Protein AF-A0A368QTC7-F1 (afdb_monomer)

Structure (mmCIF, N/CA/C/O backbone):
data_AF-A0A368QTC7-F1
#
_entry.id   AF-A0A368QTC7-F1
#
loop_
_atom_site.group_PDB
_atom_site.id
_atom_site.type_symbol
_atom_site.label_atom_id
_atom_site.label_alt_id
_atom_site.label_comp_id
_atom_site.label_asym_id
_atom_site.label_entity_id
_atom_site.label_seq_id
_atom_site.pdbx_PDB_ins_code
_atom_site.Cartn_x
_atom_site.Cartn_y
_atom_site.Cartn_z
_atom_site.occupancy
_atom_site.B_iso_or_equiv
_atom_site.auth_seq_id
_atom_site.auth_comp_id
_atom_site.auth_asym_id
_atom_site.auth_atom_id
_atom_site.pdbx_PDB_model_num
ATOM 1 N N . MET A 1 1 ? -15.318 -3.760 17.119 1.00 51.47 1 MET A N 1
ATOM 2 C CA . MET A 1 1 ? -15.227 -2.326 17.460 1.00 51.47 1 MET A CA 1
ATOM 3 C C . MET A 1 1 ? -13.917 -1.829 16.884 1.00 51.47 1 MET A C 1
ATOM 5 O O . MET A 1 1 ? -12.887 -2.378 17.246 1.00 51.47 1 MET A O 1
ATOM 9 N N . VAL A 1 2 ? -13.952 -0.929 15.902 1.00 58.88 2 VAL A N 1
ATOM 10 C CA . VAL A 1 2 ? -12.724 -0.377 15.313 1.00 58.88 2 VAL A CA 1
ATOM 11 C C . VAL A 1 2 ? -12.234 0.707 16.258 1.00 58.88 2 VAL A C 1
ATOM 13 O O . VAL A 1 2 ? -12.924 1.702 16.472 1.00 58.88 2 VAL A O 1
ATOM 16 N N . THR A 1 3 ? -11.094 0.466 16.888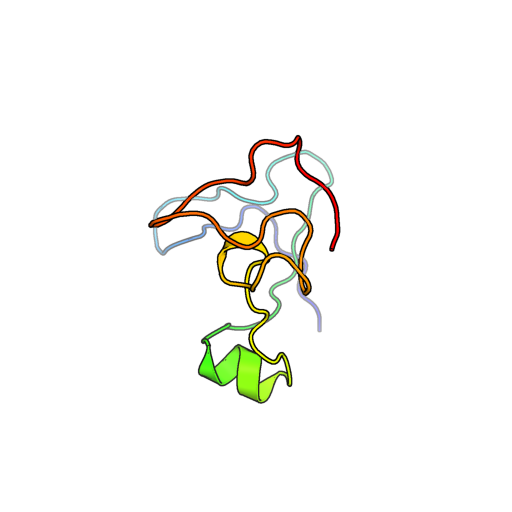 1.00 71.81 3 THR A N 1
ATOM 17 C CA . THR A 1 3 ? -10.445 1.433 17.762 1.00 71.81 3 THR A CA 1
ATOM 18 C C . THR A 1 3 ? -9.636 2.385 16.898 1.00 71.81 3 THR A C 1
ATOM 20 O O . THR A 1 3 ? -8.709 1.981 16.200 1.00 71.81 3 THR A O 1
ATOM 23 N N . TRP A 1 4 ? -10.024 3.654 16.927 1.00 79.62 4 TRP A N 1
ATOM 24 C CA . TRP A 1 4 ? -9.233 4.735 16.364 1.00 79.62 4 TRP A CA 1
ATOM 25 C C . TRP A 1 4 ? -8.123 5.046 17.353 1.00 79.62 4 TRP A C 1
ATOM 27 O O . TRP A 1 4 ? -8.383 5.348 18.518 1.00 79.62 4 TRP A O 1
ATOM 37 N N . VAL A 1 5 ? -6.891 4.866 16.898 1.00 81.94 5 VAL A N 1
ATOM 38 C CA . VAL A 1 5 ? -5.690 4.962 17.714 1.00 81.94 5 VAL A CA 1
ATOM 39 C C . VAL A 1 5 ? -4.824 6.073 17.141 1.00 81.94 5 VAL A C 1
ATOM 41 O O . VAL A 1 5 ? -4.658 6.217 15.928 1.00 81.94 5 VAL A O 1
ATOM 44 N N . HIS A 1 6 ? -4.325 6.918 18.021 1.00 85.56 6 HIS A N 1
ATOM 45 C CA . HIS A 1 6 ? -3.452 8.039 17.692 1.00 85.56 6 HIS A CA 1
ATOM 46 C C . HIS A 1 6 ? -2.161 7.823 18.468 1.00 85.56 6 HIS A C 1
ATOM 48 O O . HIS A 1 6 ? -2.145 7.015 19.398 1.00 85.56 6 HIS A O 1
ATOM 54 N N . ASP A 1 7 ? -1.093 8.515 18.084 1.00 87.00 7 ASP A N 1
ATOM 55 C CA . ASP A 1 7 ? 0.208 8.319 18.718 1.00 87.00 7 ASP A CA 1
ATOM 56 C C . ASP A 1 7 ? 0.633 6.827 18.716 1.00 87.00 7 ASP A C 1
ATOM 58 O O . ASP A 1 7 ? 0.982 6.226 19.731 1.00 87.00 7 ASP A O 1
ATOM 62 N N . ILE A 1 8 ? 0.588 6.200 17.535 1.00 88.00 8 ILE A N 1
ATOM 63 C CA . ILE A 1 8 ? 0.945 4.784 17.384 1.00 88.00 8 ILE A CA 1
ATOM 64 C C . ILE A 1 8 ? 2.468 4.664 17.303 1.00 88.00 8 ILE A C 1
ATOM 66 O O . ILE A 1 8 ? 3.110 5.258 16.424 1.00 88.00 8 ILE A O 1
ATOM 70 N N . GLU A 1 9 ? 3.056 3.885 18.209 1.00 83.81 9 GLU A N 1
ATOM 71 C CA . GLU A 1 9 ? 4.446 3.456 18.086 1.00 83.81 9 GLU A CA 1
ATOM 72 C C . GLU A 1 9 ? 4.546 2.242 17.157 1.00 83.81 9 GLU A C 1
ATOM 74 O O . GLU A 1 9 ? 3.741 1.315 17.210 1.00 83.81 9 GLU A O 1
ATOM 79 N N . CYS A 1 10 ? 5.530 2.247 16.261 1.00 79.69 10 CYS A N 1
ATOM 80 C CA . CYS A 1 10 ? 5.701 1.148 15.310 1.00 79.69 10 CYS A CA 1
ATOM 81 C C . CYS A 1 10 ? 6.377 -0.088 15.941 1.00 79.69 10 CYS A C 1
ATOM 83 O O . CYS A 1 10 ? 6.299 -1.167 15.361 1.00 79.69 10 CYS A O 1
ATOM 85 N N . HIS A 1 11 ? 7.059 0.077 17.086 1.00 77.31 11 HIS A N 1
ATOM 86 C CA . HIS A 1 11 ? 7.760 -0.966 17.849 1.00 77.31 11 HIS A CA 1
ATOM 87 C C . HIS A 1 11 ? 7.682 -0.664 19.357 1.00 77.31 11 HIS A C 1
ATOM 89 O O . HIS A 1 11 ? 7.660 0.526 19.680 1.00 77.31 11 HIS A O 1
ATOM 95 N N . PRO A 1 12 ? 7.719 -1.692 20.234 1.00 88.38 12 PRO A N 1
ATOM 96 C CA . PRO A 1 12 ? 7.636 -1.526 21.689 1.00 88.38 12 PRO A CA 1
ATOM 97 C C . PRO A 1 12 ? 8.630 -0.491 22.258 1.00 88.38 12 PRO A C 1
ATOM 99 O O . PRO A 1 12 ? 9.808 -0.531 21.891 1.00 88.38 12 PRO A O 1
ATOM 102 N N . ASP A 1 13 ? 8.162 0.387 23.156 1.00 86.88 13 ASP A N 1
ATOM 103 C CA . ASP A 1 13 ? 8.915 1.351 23.996 1.00 86.88 13 ASP A CA 1
ATOM 104 C C . ASP A 1 13 ? 9.629 2.510 23.265 1.00 86.88 13 ASP A C 1
ATOM 106 O O . ASP A 1 13 ? 10.487 3.194 23.834 1.00 86.88 13 ASP A O 1
ATOM 110 N N . GLN A 1 14 ? 9.306 2.776 21.998 1.00 81.12 14 GLN A N 1
ATOM 111 C CA . GLN A 1 14 ? 9.988 3.822 21.215 1.00 81.12 14 GLN A CA 1
ATOM 112 C C . GLN A 1 14 ? 9.295 5.179 21.241 1.00 81.12 14 GLN A C 1
ATOM 114 O O . GLN A 1 14 ? 9.833 6.159 20.706 1.00 81.12 14 GLN A O 1
ATOM 119 N N . GLY A 1 15 ? 8.095 5.228 21.803 1.00 81.31 15 GLY A N 1
ATOM 120 C CA . GLY A 1 15 ? 7.242 6.392 21.696 1.00 81.31 15 GLY A CA 1
ATOM 121 C C . GLY A 1 15 ? 6.628 6.536 20.301 1.00 81.31 15 GLY A C 1
ATOM 122 O O . GLY A 1 15 ? 7.089 6.000 19.286 1.00 81.31 15 GLY A O 1
ATOM 123 N N . ALA A 1 16 ? 5.536 7.285 20.275 1.00 84.06 16 ALA A N 1
ATOM 124 C CA . ALA A 1 16 ? 4.606 7.393 19.171 1.00 84.06 16 ALA A CA 1
ATOM 125 C C . ALA A 1 16 ? 5.132 8.141 17.935 1.00 84.06 16 ALA A C 1
ATOM 127 O O . ALA A 1 16 ? 5.700 9.232 18.031 1.00 84.06 16 ALA A O 1
ATOM 128 N N . LYS A 1 17 ? 4.903 7.567 16.745 1.00 84.44 17 LYS A N 1
ATOM 129 C CA . LYS A 1 17 ? 5.443 8.082 15.469 1.00 84.44 17 LYS A CA 1
ATOM 130 C C . LYS A 1 17 ? 4.387 8.277 14.381 1.00 84.44 17 LYS A C 1
ATOM 132 O O . LYS A 1 17 ? 4.580 9.129 13.515 1.00 84.44 17 LYS A O 1
ATOM 137 N N . LEU A 1 18 ? 3.285 7.526 14.407 1.00 86.81 18 LEU A N 1
ATOM 138 C CA . LEU A 1 18 ? 2.191 7.635 13.435 1.00 86.81 18 LEU A CA 1
ATOM 139 C C . LEU A 1 18 ? 0.979 8.345 14.053 1.00 86.81 18 LEU A C 1
ATOM 141 O O . LEU A 1 18 ? 0.713 8.195 15.242 1.00 86.81 18 LEU A O 1
ATOM 145 N N . ALA A 1 19 ? 0.239 9.090 13.223 1.00 88.06 19 ALA A N 1
ATOM 146 C CA . ALA A 1 19 ? -0.952 9.852 13.618 1.00 88.06 19 ALA A CA 1
ATOM 147 C C . ALA A 1 19 ? -0.707 10.868 14.765 1.00 88.06 19 ALA A C 1
ATOM 149 O O . ALA A 1 19 ? -1.380 10.818 15.789 1.00 88.06 19 ALA A O 1
ATOM 150 N N . ARG A 1 20 ? 0.270 11.782 14.591 1.00 87.19 20 ARG A N 1
ATOM 151 C CA . ARG A 1 20 ? 0.587 12.886 15.536 1.00 87.19 20 ARG A CA 1
ATOM 152 C C . ARG A 1 20 ? 0.033 14.257 15.137 1.00 87.19 20 ARG A C 1
ATOM 154 O O . ARG A 1 20 ? -0.012 15.168 15.959 1.00 87.19 20 ARG A O 1
ATOM 161 N N . ALA A 1 21 ? -0.322 14.443 13.867 1.00 88.50 21 ALA A N 1
ATOM 162 C CA . ALA A 1 21 ? -0.850 15.718 13.395 1.00 88.50 21 ALA A CA 1
ATOM 163 C C . ALA A 1 21 ? -2.312 15.884 13.839 1.00 88.50 21 ALA A C 1
ATOM 165 O O . ALA A 1 21 ? -3.061 14.905 13.912 1.00 88.50 21 ALA A O 1
ATOM 166 N N . ALA A 1 22 ? -2.732 17.121 14.115 1.00 83.44 22 ALA A N 1
ATOM 167 C CA . ALA A 1 22 ? -4.089 17.408 14.575 1.00 83.44 22 ALA A CA 1
ATOM 168 C C . ALA A 1 22 ? -5.140 16.823 13.610 1.00 83.44 22 ALA A C 1
ATOM 170 O O . ALA A 1 22 ? -5.082 17.045 12.402 1.00 83.44 22 ALA A O 1
ATOM 171 N N . GLY A 1 23 ? -6.078 16.042 14.152 1.00 85.19 23 GLY A N 1
ATOM 172 C CA . GLY A 1 23 ? -7.151 15.397 13.388 1.00 85.19 23 GLY A CA 1
ATOM 173 C C . GLY A 1 23 ? -6.776 14.091 12.674 1.00 85.19 23 GLY A C 1
ATOM 174 O O . GLY A 1 23 ? -7.662 13.466 12.095 1.00 85.19 23 GLY A O 1
ATOM 175 N N . THR A 1 24 ? -5.517 13.632 12.718 1.00 83.62 24 THR A N 1
ATOM 176 C CA . THR A 1 24 ? -5.152 12.310 12.170 1.00 83.62 24 THR A CA 1
ATOM 177 C C . THR A 1 24 ? -5.361 11.187 13.181 1.00 83.62 24 THR A C 1
ATOM 179 O O . THR A 1 24 ? -4.971 11.290 14.338 1.00 83.62 24 THR A O 1
ATOM 182 N N . CYS A 1 25 ? -5.957 10.089 12.724 1.00 81.81 25 CYS A N 1
ATOM 183 C CA . CYS A 1 25 ? -6.165 8.866 13.488 1.00 81.81 25 CYS A CA 1
ATOM 184 C C . CYS A 1 25 ? -5.885 7.656 12.594 1.00 81.81 25 CYS A C 1
ATOM 186 O O . CYS A 1 25 ? -6.022 7.727 11.370 1.00 81.81 25 CYS A O 1
ATOM 188 N N . ALA A 1 26 ? -5.459 6.552 13.196 1.00 76.12 26 ALA A N 1
ATOM 189 C CA . ALA A 1 26 ? -5.147 5.325 12.489 1.00 76.12 26 ALA A CA 1
ATOM 190 C C . ALA A 1 26 ? -5.847 4.153 13.170 1.00 76.12 26 ALA A C 1
ATOM 192 O O . ALA A 1 26 ? -5.944 4.070 14.388 1.00 76.12 26 ALA A O 1
ATOM 193 N N . ALA A 1 27 ? -6.368 3.2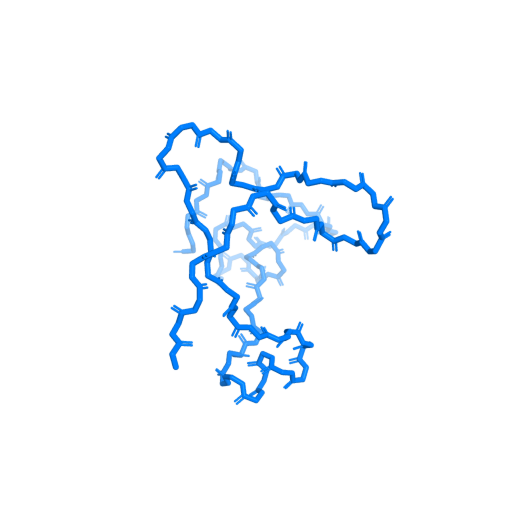45 12.364 1.00 77.62 27 ALA A N 1
ATOM 194 C CA . ALA A 1 27 ? -7.005 2.033 12.840 1.00 77.62 27 ALA A CA 1
ATOM 195 C C . ALA A 1 27 ? -6.060 0.859 12.580 1.00 77.62 27 ALA A C 1
ATOM 197 O O . ALA A 1 27 ? -5.441 0.777 11.519 1.00 77.62 27 ALA A O 1
ATOM 198 N N . THR A 1 28 ? -5.927 -0.052 13.538 1.00 69.81 28 THR A N 1
ATOM 199 C CA . THR A 1 28 ? -5.139 -1.278 13.374 1.00 69.81 28 THR A CA 1
ATOM 200 C C . THR A 1 28 ? -5.848 -2.252 12.434 1.00 69.81 28 THR A C 1
ATOM 202 O O . THR A 1 28 ? -7.024 -2.555 12.614 1.00 69.81 28 THR A O 1
ATOM 205 N N . ILE A 1 29 ? -5.121 -2.762 11.431 1.00 72.19 29 ILE A N 1
ATOM 206 C CA . ILE A 1 29 ? -5.705 -3.577 10.345 1.00 72.19 29 ILE A CA 1
ATOM 207 C C . ILE A 1 29 ? -5.313 -5.078 10.440 1.00 72.19 29 ILE A C 1
ATOM 209 O O . ILE A 1 29 ? -5.930 -5.918 9.795 1.00 72.19 29 ILE A O 1
ATOM 213 N N . GLY A 1 30 ? -4.384 -5.465 11.330 1.00 65.69 30 GLY A N 1
ATOM 214 C CA . GLY A 1 30 ? -3.931 -6.861 11.527 1.00 65.69 30 GLY A CA 1
ATOM 215 C C . GLY A 1 30 ? -2.708 -7.259 10.671 1.00 65.69 30 GLY A C 1
ATOM 216 O O . GLY A 1 30 ? -2.459 -6.665 9.633 1.00 65.69 30 GLY A O 1
ATOM 217 N N . SER A 1 31 ? -1.908 -8.228 11.151 1.00 63.00 31 SER A N 1
ATOM 218 C CA . SER A 1 31 ? -0.537 -8.584 10.689 1.00 63.00 31 SER A CA 1
ATOM 219 C C . SER A 1 31 ? -0.432 -9.028 9.208 1.00 63.00 31 SER A C 1
ATOM 221 O O . SER A 1 31 ? -1.376 -9.607 8.686 1.00 63.00 31 SER A O 1
ATOM 223 N N . GLU A 1 32 ? 0.707 -8.818 8.521 1.00 67.12 32 GLU A N 1
ATOM 224 C CA . GLU A 1 32 ? 0.877 -9.122 7.078 1.00 67.12 32 GLU A CA 1
ATOM 225 C C . GLU A 1 32 ? 2.185 -9.902 6.751 1.00 67.12 32 GLU A C 1
ATOM 227 O O . GLU A 1 32 ? 3.173 -9.341 6.283 1.00 67.12 32 GLU A O 1
ATOM 232 N N . LYS A 1 33 ? 2.234 -11.23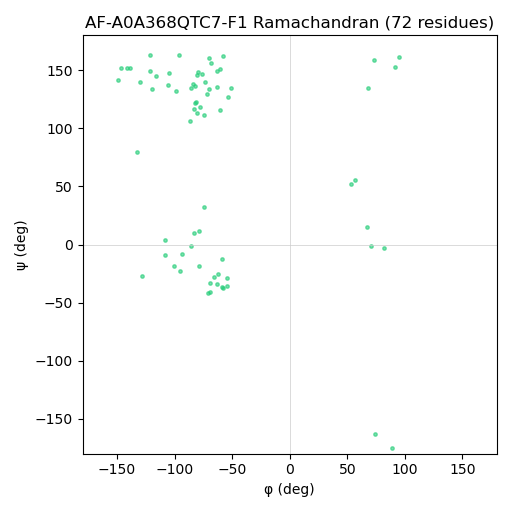2 6.957 1.00 73.06 33 LYS A N 1
ATOM 233 C CA . LYS A 1 33 ? 3.269 -12.116 6.347 1.00 73.06 33 LYS A CA 1
ATOM 234 C C . LYS A 1 33 ? 3.057 -12.255 4.833 1.00 73.06 33 LYS A C 1
ATOM 236 O O . LYS A 1 33 ? 1.932 -12.155 4.387 1.00 73.06 33 LYS A O 1
ATOM 241 N N . ALA A 1 34 ? 4.052 -12.660 4.033 1.00 72.38 34 ALA A N 1
ATOM 242 C CA . ALA A 1 34 ? 3.799 -13.041 2.627 1.00 72.38 34 ALA A CA 1
ATOM 243 C C . ALA A 1 34 ? 2.766 -14.180 2.517 1.00 72.38 34 ALA A C 1
ATOM 245 O O . ALA A 1 34 ? 1.906 -14.169 1.642 1.00 72.38 34 ALA A O 1
ATOM 246 N N . GLY A 1 35 ? 2.820 -15.131 3.457 1.00 75.81 35 GLY A N 1
ATOM 247 C CA . GLY A 1 35 ? 1.777 -16.135 3.658 1.00 75.81 35 GLY A CA 1
ATOM 248 C C . GLY A 1 35 ? 0.445 -15.519 4.076 1.00 75.81 35 GLY A C 1
ATOM 249 O O . GLY A 1 35 ? -0.579 -15.977 3.610 1.00 75.81 35 GLY A O 1
ATOM 250 N N . GLN A 1 36 ? 0.452 -14.435 4.848 1.00 76.62 36 GLN A N 1
ATOM 251 C CA . GLN A 1 36 ? -0.747 -13.672 5.174 1.00 76.62 36 GLN A CA 1
ATOM 252 C C . GLN A 1 36 ? -1.267 -12.903 3.962 1.00 76.62 36 GLN A C 1
ATOM 254 O O . GLN A 1 36 ? -2.441 -13.004 3.705 1.00 76.62 36 GLN A O 1
ATOM 259 N N . SER A 1 37 ? -0.443 -12.265 3.127 1.00 75.44 37 SER A N 1
ATOM 260 C CA . SER A 1 37 ? -0.840 -11.702 1.829 1.00 75.44 37 SER A CA 1
ATOM 261 C C . SER A 1 37 ? -1.416 -12.771 0.904 1.00 75.44 37 SER A C 1
ATOM 263 O O . SER A 1 37 ? -2.392 -12.512 0.208 1.00 75.44 37 SER A O 1
ATOM 265 N N . ARG A 1 38 ? -0.865 -13.993 0.944 1.00 79.50 38 ARG A N 1
ATOM 266 C CA . ARG A 1 38 ? -1.427 -15.155 0.242 1.00 79.50 38 ARG A CA 1
ATOM 267 C C . ARG A 1 38 ? -2.748 -15.620 0.858 1.00 79.50 38 ARG A C 1
ATOM 269 O O . ARG A 1 38 ? -3.660 -15.942 0.109 1.00 79.50 38 ARG A O 1
ATOM 276 N N . TRP A 1 39 ? -2.871 -15.631 2.185 1.00 80.06 39 TRP A N 1
ATOM 277 C CA . TRP A 1 39 ? -4.129 -15.888 2.898 1.00 80.06 39 TRP A CA 1
ATOM 278 C C . TRP A 1 39 ? -5.149 -14.766 2.648 1.00 80.06 39 TRP A C 1
ATOM 280 O O . TRP A 1 39 ? -6.341 -15.027 2.595 1.00 80.06 39 TRP A O 1
ATOM 290 N N . LEU A 1 40 ? -4.674 -13.548 2.378 1.00 78.38 40 LEU A N 1
ATOM 291 C CA . LEU A 1 40 ? -5.420 -12.380 1.913 1.00 78.38 40 LEU A CA 1
ATOM 292 C C . LEU A 1 40 ? -5.634 -12.409 0.377 1.00 78.38 40 LEU A C 1
ATOM 294 O O . LEU A 1 40 ? -6.047 -11.405 -0.194 1.00 78.38 40 LEU A O 1
ATOM 298 N N . GLY A 1 41 ? -5.322 -13.517 -0.321 1.00 77.56 41 GLY A N 1
ATOM 299 C CA . GLY A 1 41 ? -5.564 -13.719 -1.762 1.00 77.56 41 GLY A CA 1
ATOM 300 C C . GLY A 1 41 ? -4.686 -12.899 -2.720 1.00 77.56 41 GLY A C 1
ATOM 301 O O . GLY A 1 41 ? -4.793 -13.043 -3.941 1.00 77.56 41 GLY A O 1
ATOM 302 N N . ARG A 1 42 ? -3.787 -12.055 -2.202 1.00 83.12 42 ARG A N 1
ATOM 303 C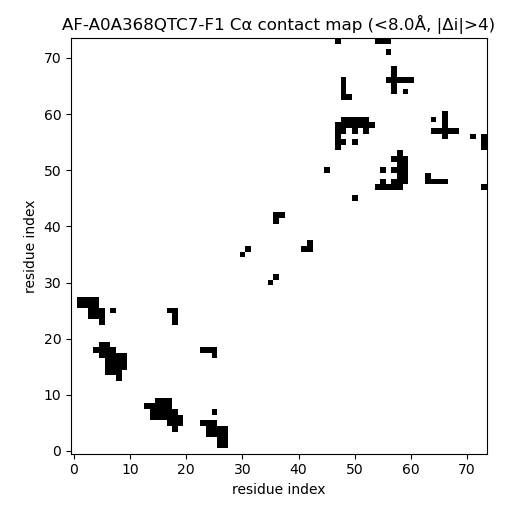 CA . ARG A 1 42 ? -2.882 -11.228 -3.005 1.00 83.12 42 ARG A CA 1
ATOM 304 C C . ARG A 1 42 ? -1.775 -12.094 -3.600 1.00 83.12 42 ARG A C 1
ATOM 306 O O . ARG A 1 42 ? -0.902 -12.610 -2.897 1.00 83.12 42 ARG A O 1
ATOM 313 N N . ARG A 1 43 ? -1.816 -12.249 -4.924 1.00 83.81 43 ARG A N 1
ATOM 314 C CA . ARG A 1 43 ? -0.792 -12.961 -5.698 1.00 83.81 43 ARG A CA 1
ATOM 315 C C . ARG A 1 43 ? 0.408 -12.038 -5.938 1.00 83.81 43 ARG A C 1
ATOM 317 O O . ARG A 1 43 ? 0.224 -10.830 -6.081 1.00 83.81 43 ARG A O 1
ATOM 324 N N . PRO A 1 44 ? 1.634 -12.576 -5.970 1.00 83.31 44 PRO A N 1
ATOM 325 C CA . PRO A 1 44 ? 2.814 -11.766 -6.228 1.00 83.31 44 PRO A CA 1
ATOM 326 C C . PRO A 1 44 ? 2.751 -11.164 -7.634 1.00 83.31 44 PRO A C 1
ATOM 328 O O . PRO A 1 44 ? 2.435 -11.857 -8.600 1.00 83.31 44 PRO A O 1
ATOM 331 N N . ILE A 1 45 ? 3.079 -9.879 -7.735 1.00 89.44 45 ILE A N 1
ATOM 332 C CA . ILE A 1 45 ? 3.173 -9.156 -9.003 1.00 89.44 45 ILE A CA 1
ATOM 333 C C . ILE A 1 45 ? 4.645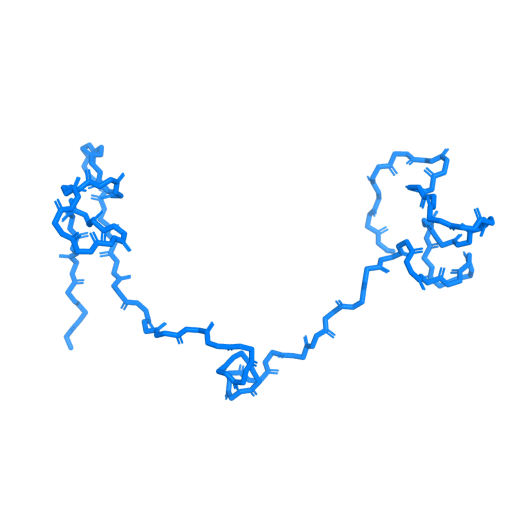 -9.107 -9.409 1.00 89.44 45 ILE A C 1
ATOM 335 O O . ILE A 1 45 ? 5.518 -8.781 -8.600 1.00 89.44 45 ILE A O 1
ATOM 339 N N . VAL A 1 46 ? 4.921 -9.446 -10.666 1.00 87.00 46 VAL A N 1
ATOM 340 C CA . VAL A 1 46 ? 6.272 -9.412 -11.231 1.00 87.00 46 VAL A CA 1
ATOM 341 C C . VAL A 1 46 ? 6.577 -7.993 -11.710 1.00 87.00 46 VAL A C 1
ATOM 343 O O . VAL A 1 46 ? 5.725 -7.328 -12.290 1.00 87.00 46 VAL A O 1
ATOM 346 N N . ARG A 1 47 ? 7.796 -7.509 -11.456 1.00 86.25 47 ARG A 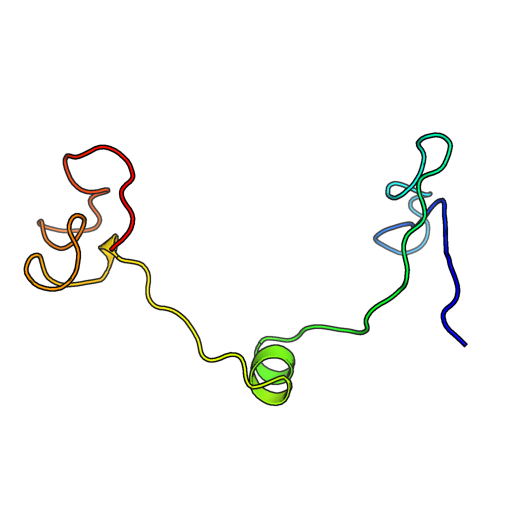N 1
ATOM 347 C CA . ARG A 1 47 ? 8.230 -6.175 -11.901 1.00 86.25 47 ARG A CA 1
ATOM 348 C C . ARG A 1 47 ? 8.480 -6.174 -13.410 1.00 86.25 47 ARG A C 1
ATOM 350 O O . ARG A 1 47 ? 9.126 -7.091 -13.905 1.00 86.25 47 ARG A O 1
ATOM 357 N N . GLY A 1 48 ? 8.089 -5.107 -14.101 1.00 83.56 48 GLY A N 1
ATOM 358 C CA . GLY A 1 48 ? 8.266 -4.953 -15.550 1.00 83.56 48 GLY A CA 1
ATOM 359 C C . GLY A 1 48 ? 9.691 -5.111 -16.080 1.00 83.56 48 GLY A C 1
ATOM 360 O O . GLY A 1 48 ? 9.908 -5.707 -17.123 1.00 83.56 48 GLY A O 1
ATOM 361 N N . VAL A 1 49 ? 10.681 -4.664 -15.307 1.00 83.94 49 VAL A N 1
ATOM 362 C CA . VAL A 1 49 ? 12.116 -4.821 -15.617 1.00 83.94 49 VAL A CA 1
ATOM 363 C C . VAL A 1 49 ? 12.560 -6.289 -15.692 1.00 83.94 49 VAL A C 1
ATOM 365 O O . VAL A 1 49 ? 13.538 -6.613 -16.353 1.00 83.94 49 VAL A O 1
ATOM 368 N N . ALA A 1 50 ? 11.855 -7.192 -15.006 1.00 84.44 50 ALA A N 1
ATOM 369 C CA . ALA A 1 50 ? 12.140 -8.625 -15.045 1.00 84.44 50 ALA A CA 1
ATOM 370 C C . ALA A 1 50 ? 11.451 -9.338 -16.225 1.00 84.44 50 ALA A C 1
ATOM 372 O O . ALA A 1 50 ? 11.583 -10.553 -16.356 1.00 84.44 50 ALA A O 1
ATOM 373 N N . MET A 1 51 ? 10.678 -8.615 -17.042 1.00 84.94 51 MET A N 1
ATOM 374 C CA . MET A 1 51 ? 9.921 -9.168 -18.163 1.00 84.94 51 MET A CA 1
ATOM 375 C C . MET A 1 51 ? 10.698 -9.014 -19.478 1.00 84.94 51 MET A C 1
ATOM 377 O O . MET A 1 51 ? 11.639 -8.232 -19.583 1.00 84.94 51 MET A O 1
ATOM 381 N N . ASN A 1 52 ? 10.301 -9.760 -20.506 1.00 85.44 52 ASN A N 1
ATOM 382 C CA . ASN A 1 52 ? 10.867 -9.624 -21.851 1.00 85.44 52 ASN A CA 1
ATOM 383 C C . ASN A 1 52 ? 10.461 -8.273 -22.487 1.00 85.44 52 ASN A C 1
ATOM 385 O O . ASN A 1 52 ? 9.393 -7.764 -22.141 1.00 85.44 52 ASN A O 1
ATOM 389 N N . PRO A 1 53 ? 11.221 -7.729 -23.466 1.00 82.69 53 PRO A N 1
ATOM 390 C CA . PRO A 1 53 ? 10.880 -6.469 -24.147 1.00 82.69 53 PRO A CA 1
ATOM 391 C C . PRO A 1 53 ? 9.478 -6.424 -24.771 1.00 82.69 53 PRO A C 1
ATOM 393 O O . PRO A 1 53 ? 8.889 -5.357 -24.883 1.00 82.69 53 PRO A O 1
ATOM 396 N N . MET A 1 54 ? 8.940 -7.581 -25.178 1.00 83.94 54 MET A N 1
ATOM 397 C CA . MET A 1 54 ? 7.572 -7.717 -25.700 1.00 83.94 54 MET A CA 1
ATOM 398 C C . MET A 1 54 ? 6.506 -7.510 -24.610 1.00 83.94 54 MET A C 1
ATOM 400 O O . MET A 1 54 ? 5.424 -7.013 -24.890 1.00 83.94 54 MET A O 1
ATOM 404 N N . ASN A 1 55 ? 6.808 -7.907 -23.372 1.00 84.81 55 ASN A N 1
ATOM 405 C CA . ASN A 1 55 ? 5.827 -8.026 -22.294 1.00 84.81 55 ASN A CA 1
ATOM 406 C C . ASN A 1 55 ? 5.759 -6.779 -21.404 1.00 84.81 55 ASN A C 1
ATOM 408 O O . ASN A 1 55 ? 4.765 -6.588 -20.713 1.00 84.81 55 ASN A O 1
ATOM 412 N N . HIS A 1 56 ? 6.817 -5.962 -21.370 1.00 83.12 56 HIS A N 1
ATOM 413 C CA . HIS A 1 56 ? 6.824 -4.696 -20.642 1.00 83.12 56 HIS A CA 1
ATOM 414 C C . HIS A 1 56 ? 7.737 -3.686 -21.344 1.00 83.12 56 HIS A C 1
ATOM 416 O O . HIS A 1 56 ? 8.855 -4.050 -21.714 1.00 83.12 56 HIS A O 1
ATOM 422 N N . PRO A 1 57 ? 7.370 -2.395 -21.409 1.00 82.12 57 PRO A N 1
ATOM 423 C CA . PRO A 1 57 ? 8.211 -1.334 -21.986 1.00 82.12 57 PRO A CA 1
ATOM 424 C C . PRO A 1 57 ? 9.594 -1.151 -21.334 1.00 82.12 57 PRO A C 1
ATOM 426 O O . PRO A 1 57 ? 10.453 -0.437 -21.855 1.00 82.12 57 PRO A O 1
ATOM 429 N N . HIS A 1 58 ? 9.798 -1.773 -20.171 1.00 83.75 58 HIS A N 1
ATOM 430 C CA . HIS A 1 58 ? 11.050 -1.761 -19.406 1.00 83.75 58 HIS A CA 1
ATOM 431 C C . HIS A 1 58 ? 11.767 -3.112 -19.440 1.00 83.75 58 HIS A C 1
ATOM 433 O O . HIS A 1 58 ? 12.761 -3.282 -18.741 1.00 83.75 58 HIS A O 1
ATOM 439 N N . GLY A 1 59 ? 11.241 -4.070 -20.200 1.00 81.06 59 GLY A N 1
ATOM 440 C CA . GLY A 1 59 ? 11.781 -5.411 -20.309 1.00 81.06 59 GLY A CA 1
ATOM 441 C C . GLY A 1 59 ? 12.976 -5.504 -21.257 1.00 81.06 59 GLY A C 1
ATOM 442 O O . GLY A 1 59 ? 13.043 -4.803 -22.269 1.00 81.06 59 GLY A O 1
ATOM 443 N N . GLY A 1 60 ? 13.897 -6.418 -20.949 1.00 83.06 60 GLY A N 1
ATOM 444 C CA . GLY A 1 60 ? 15.094 -6.714 -21.744 1.00 83.06 60 GLY A CA 1
ATOM 445 C C . GLY A 1 60 ? 16.346 -5.891 -21.432 1.00 83.06 60 GLY A C 1
ATOM 446 O O . GLY A 1 60 ? 16.384 -5.099 -20.495 1.00 83.06 60 GLY A O 1
ATOM 447 N N . GLY A 1 61 ? 17.386 -6.116 -22.243 1.00 78.19 61 GLY A N 1
ATOM 448 C CA . GLY A 1 61 ? 18.760 -5.681 -21.971 1.00 78.19 61 GLY A CA 1
ATOM 449 C C . GLY A 1 61 ? 19.594 -6.777 -21.298 1.00 78.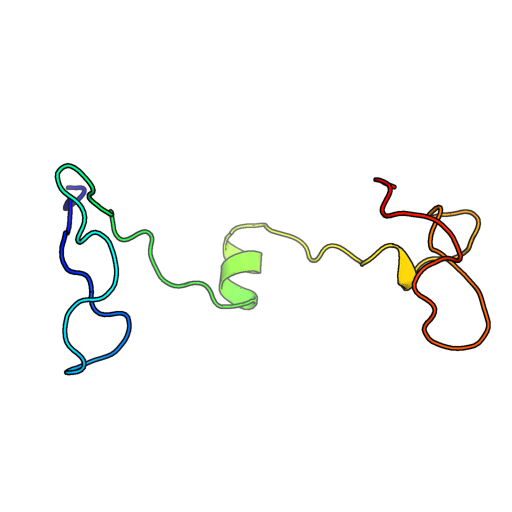19 61 GLY A C 1
ATOM 450 O O . GLY A 1 61 ? 19.056 -7.751 -20.774 1.00 78.19 61 GLY A O 1
ATOM 451 N N . GLU A 1 62 ? 20.920 -6.646 -21.346 1.00 78.75 62 GLU A N 1
ATOM 452 C CA . GLU A 1 62 ? 21.836 -7.570 -20.670 1.00 78.75 62 GLU A CA 1
ATOM 453 C C . GLU A 1 62 ? 21.978 -7.182 -19.188 1.00 78.75 62 GLU A C 1
ATOM 455 O O . GLU A 1 62 ? 22.342 -6.057 -18.845 1.00 78.75 62 GLU A O 1
ATOM 460 N N . GLY A 1 63 ? 21.650 -8.099 -18.277 1.00 75.62 63 GLY A N 1
ATOM 461 C CA . GLY A 1 63 ? 21.606 -7.793 -16.843 1.00 75.62 63 GLY A CA 1
ATOM 462 C C . GLY A 1 63 ? 20.387 -6.949 -16.424 1.00 75.62 63 GLY A C 1
ATOM 463 O O . GLY A 1 63 ? 19.374 -6.888 -17.114 1.00 75.62 63 GLY A O 1
ATOM 464 N N . ARG A 1 64 ? 20.433 -6.330 -15.232 1.00 76.38 64 ARG A N 1
ATOM 465 C CA . ARG A 1 64 ? 19.315 -5.518 -14.700 1.00 76.38 64 ARG A CA 1
ATOM 466 C C . ARG A 1 64 ? 19.400 -4.077 -15.200 1.00 76.38 64 ARG A C 1
ATOM 468 O O . ARG A 1 64 ? 20.186 -3.293 -14.674 1.00 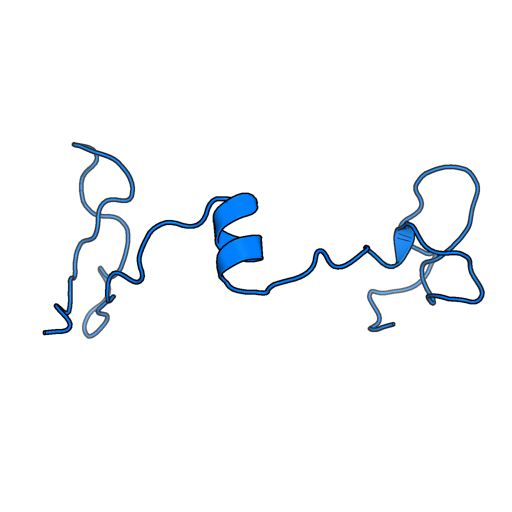76.38 64 ARG A O 1
ATOM 475 N N . MET A 1 65 ? 18.531 -3.709 -16.138 1.00 69.06 65 MET A N 1
ATOM 476 C CA . MET A 1 65 ? 18.434 -2.352 -16.687 1.00 69.06 65 MET A CA 1
ATOM 477 C C . MET A 1 65 ? 17.070 -1.725 -16.363 1.00 69.06 65 MET A C 1
ATOM 479 O O . MET A 1 65 ? 16.062 -2.415 -16.328 1.00 69.06 65 MET A O 1
ATOM 483 N N . LYS A 1 66 ? 16.993 -0.411 -16.114 1.00 65.50 66 LYS A N 1
ATOM 484 C CA . LYS A 1 66 ? 15.732 0.264 -15.722 1.00 65.50 66 LYS A CA 1
ATOM 485 C C . LYS A 1 66 ? 14.772 0.552 -16.895 1.00 65.50 66 LYS A C 1
ATOM 487 O O . LYS A 1 66 ? 13.813 1.294 -16.717 1.00 65.50 66 LYS A O 1
ATOM 492 N N . GLY A 1 67 ? 15.028 -0.021 -18.076 1.00 65.25 67 GLY A N 1
ATOM 493 C CA . GLY A 1 67 ? 14.513 0.482 -19.347 1.00 65.25 67 GLY A CA 1
ATOM 494 C C . GLY A 1 67 ? 15.167 1.827 -19.678 1.00 65.25 67 GLY A C 1
ATOM 495 O O . GLY A 1 67 ? 15.300 2.700 -18.827 1.00 65.25 67 GLY A O 1
ATOM 496 N N . SER A 1 68 ? 15.606 2.036 -20.913 1.00 68.31 68 SER A N 1
ATOM 497 C CA . SER A 1 68 ? 16.194 3.307 -21.377 1.00 68.31 68 SER A CA 1
ATOM 498 C C . SER A 1 68 ? 15.132 4.406 -21.583 1.00 68.31 68 SER A C 1
ATOM 500 O O . SER A 1 68 ? 15.235 5.238 -22.481 1.00 68.31 68 SER A O 1
ATOM 502 N N . ARG A 1 69 ? 14.067 4.378 -20.773 1.00 70.38 69 ARG A N 1
ATOM 503 C CA . ARG A 1 69 ? 12.828 5.148 -20.910 1.00 70.38 69 ARG A CA 1
ATOM 504 C C . ARG A 1 69 ? 12.344 5.611 -19.528 1.00 70.38 69 ARG A C 1
ATOM 506 O O . ARG A 1 69 ? 12.617 4.927 -18.543 1.00 70.38 69 ARG A O 1
ATOM 513 N N . PRO A 1 70 ? 11.616 6.740 -19.431 1.00 82.69 70 PRO A N 1
ATOM 514 C CA . PRO A 1 70 ? 10.994 7.164 -18.177 1.00 82.69 70 PRO A CA 1
ATOM 515 C C . PRO A 1 70 ? 10.024 6.101 -17.631 1.00 82.69 70 PRO A C 1
ATOM 517 O O . PRO A 1 70 ? 9.604 5.186 -18.345 1.00 82.69 70 PRO A O 1
ATOM 520 N N . SER A 1 71 ? 9.686 6.201 -16.341 1.00 79.56 71 SER A N 1
ATOM 521 C CA . SER A 1 71 ? 8.774 5.254 -15.693 1.00 79.56 71 SER A CA 1
ATOM 522 C C . SER A 1 71 ? 7.409 5.296 -16.373 1.00 79.56 71 SER A C 1
ATOM 524 O O . SER A 1 71 ? 6.725 6.314 -16.326 1.00 79.56 71 SER A O 1
ATOM 526 N N . VAL A 1 72 ? 7.023 4.181 -16.984 1.00 77.31 72 VAL A N 1
ATOM 527 C CA . VAL A 1 72 ? 5.726 3.989 -17.624 1.00 77.31 72 VAL A CA 1
ATOM 528 C C . VAL A 1 72 ? 5.022 2.804 -16.982 1.00 77.31 72 VAL A C 1
ATOM 530 O O . VAL A 1 72 ? 5.672 1.880 -16.485 1.00 77.31 72 VAL A O 1
ATOM 533 N N . SER A 1 73 ? 3.695 2.855 -16.961 1.00 75.56 73 SER A N 1
ATOM 534 C CA . SER A 1 73 ? 2.886 1.674 -16.681 1.00 75.56 73 SER A CA 1
ATOM 535 C C . SER A 1 73 ? 3.114 0.613 -17.775 1.00 75.56 73 SER A C 1
ATOM 537 O O . SER A 1 73 ? 3.417 1.012 -18.904 1.00 75.56 73 SER A O 1
ATOM 539 N N . PRO A 1 74 ? 3.005 -0.691 -17.441 1.00 67.88 74 PRO A N 1
ATOM 540 C CA . PRO A 1 74 ? 3.060 -1.783 -18.412 1.00 67.88 74 PRO A CA 1
ATOM 541 C C . PRO A 1 74 ? 2.186 -1.537 -19.641 1.00 67.88 74 PRO A C 1
ATOM 543 O O . PRO A 1 74 ? 1.059 -1.020 -19.452 1.00 67.88 74 PRO A O 1
#

Solvent-accessible surface area (backbone atoms only — not comparable to full-atom values): 4917 Å² total; per-residue (Å²): 133,88,59,78,40,51,51,42,47,93,52,91,95,69,60,57,73,42,39,77,55,92,93,45,66,40,65,87,84,75,88,80,49,75,69,40,36,46,74,68,68,53,73,91,79,83,60,46,49,81,31,52,53,92,75,11,90,23,17,42,74,89,72,97,39,82,30,104,55,79,97,68,82,113

InterPro domains:
  IPR002171 Large ribosomal subunit protein uL2 [PTHR13691] (31-74)
  IPR008991 Translation protein SH3-like domain superfamily [SSF50104] (3-74)
  IPR014726 Large ribosomal subunit protein uL2, domain 3 [G3DSA:4.10.950.10] (25-74)
  IPR022669 Large ribosomal subunit protein uL2, C-terminal [PF03947] (32-73)
  IPR022669 Large ribosomal subunit protein uL2, C-terminal [SM01382] (3-74)

Radius of gyration: 19.79 Å; Cα contacts (8 Å, |Δi|>4): 90; chains: 1; bounding box: 37×34×50 Å

Organism: Setaria italica (NCBI:txid4555)

Sequence (74 aa):
MVTWVHDIECHPDQGAKLARAAGTCAATIGSEKAGQSRWLGRRPIVRGVAMNPMNHPHGGGEGRMKGSRPSVSP

Mean predicted aligned error: 10.81 Å

Foldseek 3Di:
DFDWAAQDDPDPPPTGDPRPDPPGTDTDDDDDDVVNCVVVVNDDDDDLQPDDVVPHQNHDDDPRDRHPDPDDDD

Nearest PDB structures (foldseek):
  4wfb-assembly1_A  TM=5.197E-01  e=1.612E-03  Staphylococcus aureus subsp. aureus NCTC 8325
  3j3v-assembly1_C  TM=4.063E-01  e=1.063E-03  Bacillus subtilis subsp. subtilis str. 168

Secondary structure (DSSP, 8-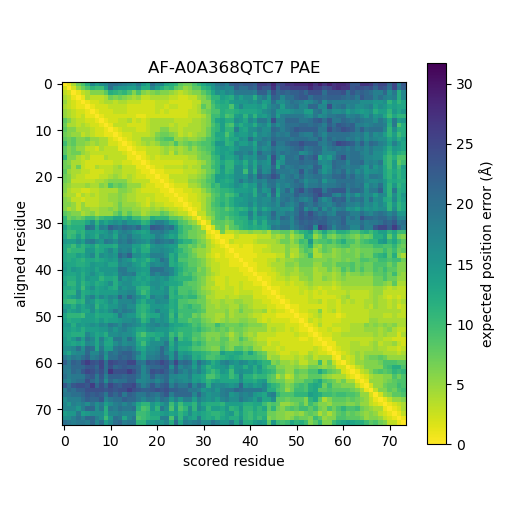state):
---EE-SB-SSTTS---BS-STT--EE------HHHHHHTT-PPPPPGGGS-TTT-TT--SSSS---SS-----

pLDDT: mean 79.01, std 7.6, range [51.47, 89.44]